Protein AF-F0I8R9-F1 (afdb_monomer)

Solvent-accessible surface area (backbone atoms only — not comparable to full-atom values): 4680 Å² total; per-residue (Å²): 131,88,75,78,66,87,41,57,63,31,94,87,23,94,50,39,46,74,42,73,44,74,94,61,56,43,71,41,94,91,62,33,39,34,44,37,34,32,36,61,85,32,89,62,24,34,40,37,34,29,41,28,67,37,91,88,79,69,46,79,44,74,77,47,72,51,63,31,71,62,33,44,25,73,74,71,70,56,131

Foldseek 3Di:
DDDDDPCACHPPDLFNDKDWPPVPWDADPVFFTWIWMDTPVDPQWIKIWGWHQDPPPRDIDTPDMDTHPVNCCSVPVDD

Organism: NCBI:txid888810

Structure (mmCIF, N/CA/C/O backbone):
data_AF-F0I8R9-F1
#
_entry.id   AF-F0I8R9-F1
#
loop_
_atom_site.group_PDB
_atom_site.id
_atom_site.type_symbol
_atom_site.label_atom_id
_atom_site.label_alt_id
_atom_site.label_comp_id
_atom_site.label_asym_id
_atom_site.label_entity_id
_atom_site.label_seq_id
_atom_site.pdbx_PDB_ins_code
_atom_site.Cartn_x
_atom_site.Cartn_y
_atom_site.Cartn_z
_atom_site.occupancy
_atom_site.B_iso_or_equiv
_atom_site.auth_seq_id
_atom_site.auth_comp_id
_atom_site.auth_asym_id
_atom_site.auth_atom_id
_atom_site.pdbx_PDB_model_num
ATOM 1 N N . MET A 1 1 ? 15.515 -7.895 13.617 1.00 48.25 1 MET A N 1
ATOM 2 C CA . MET A 1 1 ? 14.455 -8.210 12.636 1.00 48.25 1 MET A CA 1
ATOM 3 C C . MET A 1 1 ? 13.208 -7.458 13.082 1.00 48.25 1 MET A C 1
ATOM 5 O O . MET A 1 1 ? 12.955 -7.456 14.280 1.00 48.25 1 MET A O 1
ATOM 9 N N . ARG A 1 2 ? 12.505 -6.736 12.201 1.00 69.06 2 ARG A N 1
ATOM 10 C CA . ARG A 1 2 ? 11.190 -6.174 12.557 1.00 69.06 2 ARG A CA 1
ATOM 11 C C . ARG A 1 2 ? 10.194 -7.329 12.522 1.00 69.06 2 ARG A C 1
ATOM 13 O O . ARG A 1 2 ? 10.022 -7.928 11.467 1.00 69.06 2 ARG A O 1
ATOM 20 N N . GLU A 1 3 ? 9.620 -7.673 13.666 1.00 77.56 3 GLU A N 1
ATOM 21 C CA . GLU A 1 3 ? 8.536 -8.653 13.726 1.00 77.56 3 GLU A CA 1
ATOM 22 C C . GLU A 1 3 ? 7.271 -8.039 13.122 1.00 77.56 3 GLU A C 1
ATOM 24 O O . GLU A 1 3 ? 6.998 -6.849 13.308 1.00 77.56 3 GLU A O 1
ATOM 29 N N . LEU A 1 4 ? 6.525 -8.842 12.363 1.00 79.88 4 LEU A N 1
ATOM 30 C CA . LEU A 1 4 ? 5.194 -8.456 11.909 1.00 79.88 4 LEU A CA 1
ATOM 31 C C . LEU A 1 4 ? 4.301 -8.306 13.140 1.00 79.88 4 LEU A C 1
ATOM 33 O O . LEU A 1 4 ? 4.270 -9.198 13.986 1.00 79.88 4 LEU A O 1
ATOM 37 N N . ASP A 1 5 ? 3.584 -7.185 13.237 1.00 86.56 5 ASP A N 1
ATOM 38 C CA . ASP A 1 5 ? 2.602 -6.986 14.303 1.00 86.56 5 ASP A CA 1
ATOM 39 C C . ASP A 1 5 ? 1.549 -8.107 14.214 1.00 86.56 5 ASP A C 1
ATOM 41 O O . ASP A 1 5 ? 0.837 -8.181 13.208 1.00 86.56 5 ASP A O 1
ATOM 45 N N . PRO A 1 6 ? 1.420 -8.987 15.227 1.00 91.88 6 PRO A N 1
ATOM 46 C CA . PRO A 1 6 ? 0.494 -10.118 15.178 1.00 91.88 6 PRO A CA 1
ATOM 47 C C . PRO A 1 6 ? -0.978 -9.687 15.150 1.00 91.88 6 PRO A C 1
ATOM 49 O O . PRO A 1 6 ? -1.850 -10.515 14.901 1.00 91.88 6 PRO A O 1
ATOM 52 N N . LYS A 1 7 ? -1.267 -8.407 15.416 1.00 94.50 7 LYS A N 1
ATOM 53 C CA . LYS A 1 7 ? -2.610 -7.823 15.329 1.00 94.50 7 LYS A CA 1
ATOM 54 C C . LYS A 1 7 ? -2.880 -7.173 13.972 1.00 94.50 7 LYS A C 1
ATOM 56 O O . LYS A 1 7 ? -3.924 -6.550 13.791 1.00 94.50 7 LYS A O 1
ATOM 61 N N . VAL A 1 8 ? -1.956 -7.263 13.012 1.00 92.94 8 VAL A N 1
ATOM 62 C CA . VAL A 1 8 ? -2.202 -6.751 11.661 1.00 92.94 8 VAL A CA 1
ATOM 63 C C . VAL A 1 8 ? -3.370 -7.506 11.028 1.00 92.94 8 VAL A C 1
ATOM 65 O O . VAL A 1 8 ? -3.493 -8.720 11.167 1.00 92.94 8 VAL A O 1
ATOM 68 N N . LEU A 1 9 ? -4.237 -6.776 10.330 1.00 94.00 9 LEU A N 1
ATOM 69 C CA . LEU A 1 9 ? -5.455 -7.304 9.711 1.00 94.00 9 LEU A CA 1
ATOM 70 C C . LEU A 1 9 ? -6.458 -7.904 10.712 1.00 94.00 9 LEU A C 1
ATOM 72 O O . LEU A 1 9 ? -7.287 -8.737 10.347 1.00 94.00 9 LEU A O 1
ATOM 76 N N . THR A 1 10 ? -6.420 -7.447 11.968 1.00 95.75 10 THR A N 1
ATOM 77 C CA . THR A 1 10 ? -7.454 -7.714 12.977 1.00 95.75 10 THR A CA 1
ATOM 78 C C . THR A 1 10 ? -8.130 -6.418 13.425 1.00 95.75 10 THR A C 1
ATOM 80 O O . THR A 1 10 ? -7.691 -5.314 13.095 1.00 95.75 10 THR A O 1
ATOM 83 N N . ALA A 1 11 ? -9.221 -6.523 14.189 1.00 94.94 11 ALA A N 1
ATOM 84 C CA . ALA A 1 11 ? -9.941 -5.354 14.696 1.00 94.94 11 ALA A CA 1
ATOM 85 C C . ALA A 1 11 ? -9.111 -4.524 15.698 1.00 94.94 11 ALA A C 1
ATOM 87 O O . ALA A 1 11 ? -9.304 -3.307 15.803 1.00 94.94 11 ALA A O 1
ATOM 88 N N . GLU A 1 12 ? -8.191 -5.179 16.412 1.00 95.00 12 GLU A N 1
ATOM 89 C CA . GLU A 1 12 ? -7.293 -4.599 17.413 1.00 95.00 12 GLU A CA 1
ATOM 90 C C . GLU A 1 12 ? -6.048 -3.939 16.801 1.00 95.00 12 GLU A C 1
ATOM 92 O O . GLU A 1 12 ? -5.367 -3.173 17.487 1.00 95.00 12 GLU A O 1
ATOM 97 N N . GLY A 1 13 ? -5.733 -4.238 15.539 1.00 93.88 13 GLY A N 1
ATOM 98 C CA . GLY A 1 13 ? -4.592 -3.679 14.824 1.00 93.88 13 GLY A CA 1
ATOM 99 C C . GLY A 1 13 ? -4.774 -2.221 14.409 1.00 93.88 13 GLY A C 1
ATOM 100 O O . GLY A 1 13 ? -5.889 -1.724 14.218 1.00 93.88 13 GLY A O 1
ATOM 101 N N . LYS A 1 14 ? -3.648 -1.528 14.191 1.00 93.75 14 LYS A N 1
ATOM 102 C CA . LYS A 1 14 ? -3.647 -0.213 13.524 1.00 93.75 14 LYS A CA 1
ATOM 103 C C . LYS A 1 14 ? -4.074 -0.331 12.058 1.00 93.75 14 LYS A C 1
ATOM 105 O O . LYS A 1 14 ? -4.855 0.486 11.578 1.00 93.75 14 LYS A O 1
ATOM 110 N N . ILE A 1 15 ? -3.575 -1.357 11.366 1.00 95.50 15 ILE A N 1
ATOM 111 C CA . ILE A 1 15 ? -3.996 -1.751 10.018 1.00 95.50 15 ILE A CA 1
ATOM 112 C C . ILE A 1 15 ? -4.943 -2.943 10.164 1.00 95.50 15 ILE A C 1
ATOM 114 O O . ILE A 1 15 ? -4.544 -3.985 10.676 1.00 95.50 15 ILE A O 1
ATOM 118 N N . LYS A 1 16 ? -6.183 -2.776 9.716 1.00 96.31 16 LYS A N 1
ATOM 119 C CA . LYS A 1 16 ? -7.310 -3.705 9.871 1.00 96.31 16 LYS A CA 1
ATOM 120 C C . LYS A 1 16 ? -7.740 -4.293 8.533 1.00 96.31 16 LYS A C 1
ATOM 122 O O . LYS A 1 16 ? -8.032 -5.478 8.447 1.00 96.31 16 LYS A O 1
ATOM 127 N N . THR A 1 17 ? -7.771 -3.467 7.489 1.00 97.12 17 THR A N 1
ATOM 128 C CA . THR A 1 17 ? -8.121 -3.876 6.123 1.00 97.12 17 THR A CA 1
ATOM 129 C C . THR A 1 17 ? -7.240 -3.157 5.109 1.00 97.12 17 THR A C 1
ATOM 131 O O . THR A 1 17 ? -6.641 -2.123 5.410 1.00 97.12 17 THR A O 1
ATOM 134 N N . TYR A 1 18 ? -7.169 -3.700 3.898 1.00 96.62 18 TYR A N 1
ATOM 135 C CA . TYR A 1 18 ? -6.590 -3.032 2.738 1.00 96.62 18 TYR A CA 1
ATOM 136 C C . TYR A 1 18 ? -7.421 -3.354 1.493 1.00 96.62 18 TYR A C 1
ATOM 138 O O . TYR A 1 18 ? -8.089 -4.390 1.433 1.00 96.62 18 TYR A O 1
ATOM 146 N N . LYS A 1 19 ? -7.364 -2.475 0.495 1.00 96.88 19 LYS A N 1
ATOM 147 C CA . LYS A 1 19 ? -7.938 -2.684 -0.838 1.00 96.88 19 LYS A CA 1
ATOM 148 C C . LYS A 1 19 ? -6.945 -2.241 -1.896 1.00 96.88 19 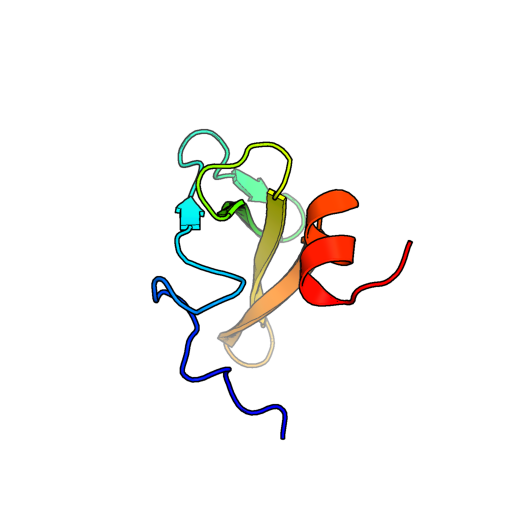LYS A C 1
ATOM 150 O O . LYS A 1 19 ? -6.377 -1.164 -1.767 1.00 96.88 19 LYS A O 1
ATOM 155 N N . ILE A 1 20 ? -6.769 -3.062 -2.927 1.00 96.19 20 ILE A N 1
ATOM 156 C CA . ILE A 1 20 ? -6.017 -2.688 -4.127 1.00 96.19 20 ILE A CA 1
ATOM 157 C C . ILE A 1 20 ? -6.959 -1.914 -5.048 1.00 96.19 20 ILE A C 1
ATOM 159 O O . ILE A 1 20 ? -8.036 -2.404 -5.402 1.00 96.19 20 ILE A O 1
ATOM 163 N N . GLU A 1 21 ? -6.547 -0.719 -5.457 1.00 95.38 21 GLU A N 1
ATOM 164 C CA . GLU A 1 21 ? -7.260 0.086 -6.447 1.00 95.38 21 GLU A CA 1
ATOM 165 C C . GLU A 1 21 ? -6.962 -0.462 -7.850 1.00 95.38 21 GLU A C 1
ATOM 167 O O . GLU A 1 21 ? -6.076 0.014 -8.555 1.00 95.38 21 GLU A O 1
ATOM 172 N N . ASN A 1 22 ? -7.700 -1.499 -8.262 1.00 92.94 22 ASN A N 1
ATOM 173 C CA . ASN A 1 22 ? -7.470 -2.215 -9.528 1.00 92.94 22 ASN A CA 1
ATOM 174 C C . ASN A 1 22 ? -7.518 -1.316 -10.777 1.00 92.94 22 ASN A C 1
ATOM 176 O O . ASN A 1 22 ? -6.905 -1.625 -11.791 1.00 92.94 22 ASN A O 1
ATOM 180 N N . ASN A 1 23 ? -8.255 -0.207 -10.714 1.00 93.25 23 ASN A N 1
ATOM 181 C CA . ASN A 1 23 ? -8.344 0.800 -11.773 1.00 93.25 23 ASN A CA 1
ATOM 182 C C . ASN A 1 23 ? -7.095 1.691 -11.889 1.00 93.25 23 ASN A C 1
ATOM 184 O O . ASN A 1 23 ? -7.013 2.472 -12.833 1.00 93.25 23 ASN A O 1
ATOM 188 N N . LYS A 1 24 ? -6.174 1.616 -10.926 1.00 90.50 24 LYS A N 1
ATOM 189 C CA . LYS A 1 24 ? -4.907 2.353 -10.903 1.00 90.50 24 LYS A CA 1
ATOM 190 C C . LYS A 1 24 ? -3.685 1.442 -11.052 1.00 90.50 24 LYS A C 1
ATOM 192 O O . LYS A 1 24 ? -2.569 1.926 -10.919 1.00 90.50 24 LYS A O 1
ATOM 197 N N . LEU A 1 25 ? -3.884 0.143 -11.285 1.00 92.44 25 LEU A N 1
ATOM 198 C CA . LEU A 1 25 ? -2.781 -0.763 -11.593 1.00 92.44 25 LEU A CA 1
ATOM 199 C C . LEU A 1 25 ? -2.204 -0.388 -12.955 1.00 92.44 25 LEU A C 1
ATOM 201 O O . LEU A 1 25 ? -2.924 -0.430 -13.955 1.00 92.44 25 LEU A O 1
ATOM 205 N N . ASP A 1 26 ? -0.925 -0.034 -12.978 1.00 92.69 26 ASP A N 1
ATOM 206 C CA . ASP A 1 26 ? -0.242 0.394 -14.194 1.00 92.69 26 ASP A CA 1
ATOM 207 C C . ASP A 1 26 ? 1.194 -0.127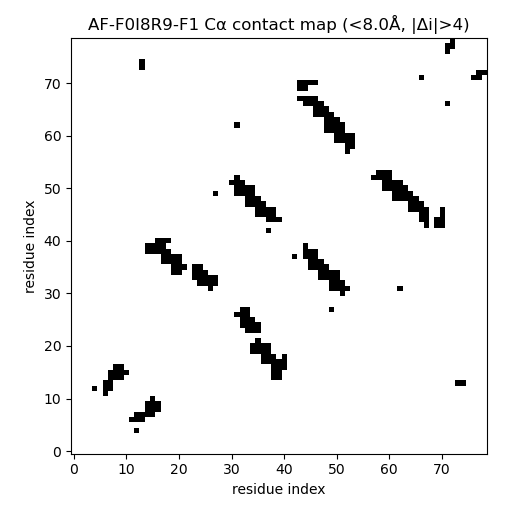 -14.229 1.00 92.69 26 ASP A C 1
ATOM 209 O O . ASP A 1 26 ? 1.831 -0.315 -13.192 1.00 92.69 26 ASP A O 1
ATOM 213 N N . PHE A 1 27 ? 1.710 -0.386 -15.426 1.00 91.44 27 PHE A N 1
ATOM 214 C CA . PHE A 1 27 ? 3.111 -0.753 -15.587 1.00 91.44 27 PHE A CA 1
ATOM 215 C C . PHE A 1 27 ? 3.952 0.514 -15.643 1.00 91.44 27 PHE A C 1
ATOM 217 O O . PHE A 1 27 ? 3.813 1.328 -16.558 1.00 91.44 27 PHE A O 1
ATOM 224 N N . ASN A 1 28 ? 4.864 0.658 -14.687 1.00 86.56 28 ASN A N 1
ATOM 225 C CA . ASN A 1 28 ? 5.755 1.800 -14.643 1.00 86.56 28 ASN A CA 1
ATOM 226 C C . ASN A 1 28 ? 6.684 1.760 -15.872 1.00 86.56 28 ASN A C 1
ATOM 228 O O . ASN A 1 28 ? 7.348 0.742 -16.096 1.00 86.56 28 ASN A O 1
ATOM 232 N N . PRO A 1 29 ? 6.794 2.841 -16.668 1.00 85.62 29 PRO A N 1
ATOM 233 C CA . PRO A 1 29 ? 7.699 2.888 -17.818 1.00 85.62 29 PRO A CA 1
ATOM 234 C C . PRO A 1 29 ? 9.175 2.639 -17.470 1.00 85.62 29 PRO A C 1
ATOM 236 O O . PRO A 1 29 ? 9.946 2.238 -18.339 1.00 85.62 29 PRO A O 1
ATOM 239 N N . MET A 1 30 ? 9.574 2.870 -16.213 1.00 83.50 30 MET A N 1
ATOM 240 C CA . MET A 1 30 ? 10.914 2.563 -15.695 1.00 83.50 30 MET A CA 1
ATOM 241 C C . MET A 1 30 ? 11.077 1.096 -15.257 1.00 83.50 30 MET A C 1
ATOM 243 O O . MET A 1 30 ? 12.175 0.695 -14.876 1.00 83.50 30 MET A O 1
ATOM 247 N N . GLY A 1 31 ? 10.018 0.291 -15.364 1.00 85.62 31 GLY A N 1
ATOM 248 C CA . GLY A 1 31 ? 9.965 -1.114 -14.981 1.00 85.62 31 GLY A CA 1
ATOM 249 C C . GLY A 1 31 ? 9.141 -1.347 -13.715 1.00 85.62 31 GLY A C 1
ATOM 250 O O . GLY A 1 31 ? 9.151 -0.540 -12.790 1.00 85.62 31 GLY A O 1
ATOM 251 N N . GLY A 1 32 ? 8.447 -2.485 -13.675 1.00 92.81 32 GLY A N 1
ATOM 252 C CA . GLY A 1 32 ? 7.605 -2.881 -12.548 1.00 92.81 32 GLY A CA 1
ATOM 253 C C . GLY A 1 32 ? 6.125 -2.526 -12.706 1.00 92.81 32 GLY A C 1
ATOM 254 O O . GLY A 1 32 ? 5.692 -1.964 -13.710 1.00 92.81 32 GLY A O 1
ATOM 255 N N . LEU A 1 33 ? 5.345 -2.920 -11.706 1.00 95.31 33 LEU A N 1
ATOM 256 C CA . LEU A 1 33 ? 3.912 -2.702 -11.568 1.00 95.31 33 LEU A CA 1
ATOM 257 C C . LEU A 1 33 ? 3.681 -1.725 -10.415 1.00 95.31 33 LEU A C 1
ATOM 259 O O . LEU A 1 33 ? 4.032 -2.027 -9.271 1.00 95.31 33 LEU A O 1
ATOM 263 N N . ASP A 1 34 ? 3.066 -0.589 -10.712 1.00 95.44 34 ASP A N 1
ATOM 264 C CA . ASP A 1 34 ? 2.5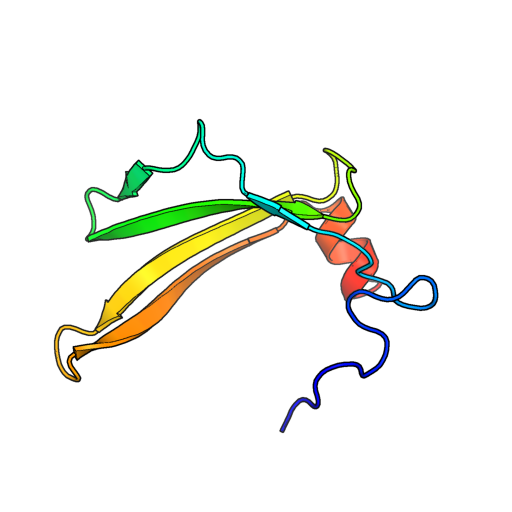99 0.354 -9.709 1.00 95.44 34 ASP A CA 1
ATOM 265 C C . ASP A 1 34 ? 1.290 -0.163 -9.098 1.00 95.44 34 ASP A C 1
ATOM 267 O O . ASP A 1 34 ? 0.322 -0.503 -9.788 1.00 95.44 34 ASP A O 1
ATOM 271 N N . ILE A 1 35 ? 1.275 -0.252 -7.770 1.00 95.50 35 ILE A N 1
ATOM 272 C CA . ILE A 1 35 ? 0.165 -0.752 -6.965 1.00 95.50 35 ILE A CA 1
ATOM 273 C C . ILE A 1 35 ? -0.260 0.351 -6.004 1.00 95.50 35 ILE A C 1
ATOM 275 O O . ILE A 1 35 ? 0.550 0.864 -5.236 1.00 95.50 35 ILE A O 1
ATOM 279 N N . TYR A 1 36 ? -1.555 0.658 -6.003 1.00 96.25 36 TYR A N 1
ATOM 280 C CA . TYR A 1 36 ? -2.166 1.611 -5.083 1.00 96.25 36 TYR A CA 1
ATOM 281 C C . TYR A 1 36 ? -3.075 0.883 -4.097 1.00 96.25 36 TYR A C 1
ATOM 283 O O . TYR A 1 36 ? -3.946 0.102 -4.489 1.00 96.25 36 TYR A O 1
ATOM 291 N N . LEU A 1 37 ? -2.880 1.158 -2.811 1.00 96.56 37 LEU A N 1
ATOM 292 C CA . LEU A 1 37 ? -3.591 0.546 -1.700 1.00 96.56 37 LEU A CA 1
ATOM 293 C C . LEU A 1 37 ? -4.340 1.608 -0.892 1.00 96.56 37 LEU A C 1
ATOM 295 O O . LEU A 1 37 ? -3.766 2.621 -0.496 1.00 96.56 37 LEU A O 1
ATOM 299 N N . ILE A 1 38 ? -5.605 1.330 -0.576 1.00 97.69 38 ILE A N 1
ATOM 300 C CA . ILE A 1 38 ? -6.377 2.059 0.436 1.00 97.69 38 ILE A CA 1
ATOM 301 C C . ILE A 1 38 ? -6.409 1.221 1.708 1.00 97.69 38 ILE A C 1
ATOM 303 O O . ILE A 1 38 ? -6.860 0.074 1.695 1.00 97.69 38 ILE A O 1
ATOM 307 N N . ILE A 1 39 ? -5.963 1.800 2.817 1.00 97.56 39 ILE A N 1
ATOM 308 C CA . ILE A 1 39 ? -5.872 1.133 4.115 1.00 97.56 39 ILE A CA 1
ATOM 309 C C . ILE A 1 39 ? -7.077 1.499 4.987 1.00 97.56 39 ILE A C 1
ATOM 311 O O . ILE A 1 39 ? -7.516 2.648 5.029 1.00 97.56 39 ILE A O 1
ATOM 315 N N . ASN A 1 40 ? -7.614 0.521 5.720 1.00 97.06 40 ASN A N 1
ATOM 316 C CA . ASN A 1 40 ? -8.760 0.680 6.626 1.00 97.06 40 ASN A CA 1
ATOM 317 C C . ASN A 1 40 ? -10.002 1.303 5.969 1.00 97.06 40 ASN A C 1
ATOM 319 O O . ASN A 1 40 ? -10.766 1.994 6.644 1.00 97.06 40 ASN A O 1
ATOM 323 N N . ASP A 1 41 ? -10.176 1.118 4.657 1.00 96.81 41 ASP A N 1
ATOM 324 C CA . ASP A 1 41 ? -11.233 1.763 3.864 1.00 96.81 41 ASP A CA 1
ATOM 325 C C . ASP A 1 41 ? -11.259 3.300 3.966 1.00 96.81 41 ASP A C 1
ATOM 327 O O . ASP A 1 41 ? -12.275 3.943 3.692 1.00 96.81 41 ASP A O 1
ATOM 331 N N . ASN A 1 42 ? -10.133 3.910 4.339 1.00 97.19 42 ASN A N 1
ATOM 332 C CA . ASN A 1 42 ? -10.002 5.347 4.501 1.00 97.19 42 ASN A CA 1
ATOM 333 C C . ASN A 1 42 ? -9.151 5.922 3.368 1.00 97.19 42 ASN A C 1
ATOM 335 O O . ASN A 1 42 ? -7.952 5.685 3.311 1.00 97.19 42 ASN A O 1
ATOM 339 N N 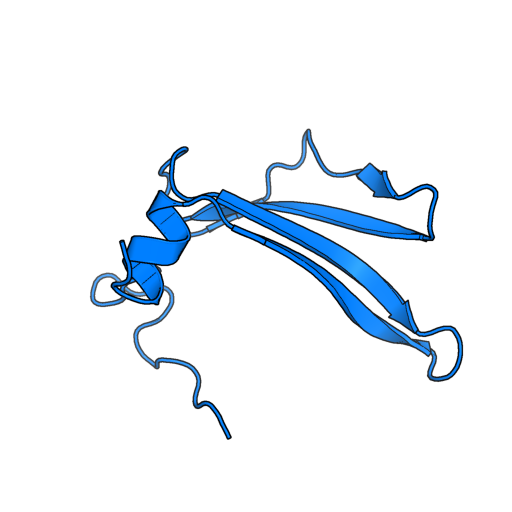. LYS A 1 43 ? -9.753 6.759 2.516 1.00 94.50 43 LYS A N 1
ATOM 340 C CA . LYS A 1 43 ? -9.062 7.430 1.398 1.00 94.50 43 LYS A CA 1
ATOM 341 C C . LYS A 1 43 ? -7.939 8.383 1.818 1.00 94.50 43 LYS A C 1
ATOM 343 O O . LYS A 1 43 ? -7.198 8.848 0.972 1.00 94.50 43 LYS A O 1
ATOM 348 N N . LYS A 1 44 ? -7.822 8.719 3.104 1.00 96.81 44 LYS A N 1
ATOM 349 C CA . LYS A 1 44 ? -6.660 9.452 3.625 1.00 96.81 44 LYS A CA 1
ATOM 350 C C . LYS A 1 44 ? -5.503 8.535 3.987 1.00 96.81 44 LYS A C 1
ATOM 352 O O . LYS A 1 44 ? -4.425 9.031 4.281 1.00 96.81 44 LYS A O 1
ATOM 357 N N . PHE A 1 45 ? -5.722 7.224 4.034 1.00 97.44 45 PHE A N 1
ATOM 358 C CA . PHE A 1 45 ? -4.700 6.238 4.338 1.00 97.44 45 PHE A CA 1
ATOM 359 C C . PHE A 1 45 ? -4.308 5.499 3.061 1.00 97.44 45 PHE A C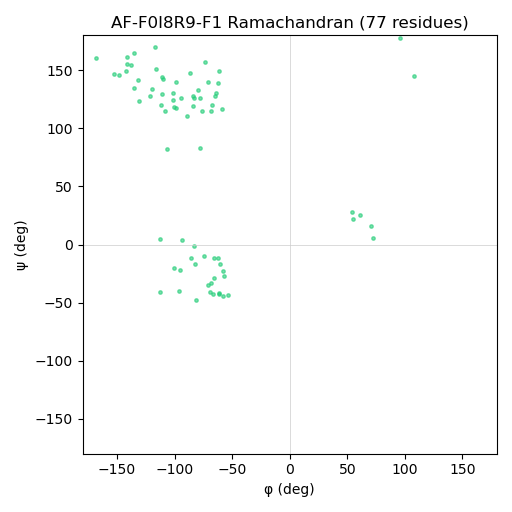 1
ATOM 361 O O . PHE A 1 45 ? -4.821 4.418 2.774 1.00 97.44 45 PHE A O 1
ATOM 368 N N . GLU A 1 46 ? -3.424 6.119 2.285 1.00 96.69 46 GLU A N 1
ATOM 369 C CA . GLU A 1 46 ? -2.981 5.607 0.991 1.00 96.69 46 GLU A CA 1
ATOM 370 C C . GLU A 1 46 ? -1.521 5.143 1.074 1.00 96.69 46 GLU A C 1
ATOM 372 O O . GLU A 1 46 ? -0.692 5.756 1.755 1.00 96.69 46 GLU A O 1
ATOM 377 N N . LEU A 1 47 ? -1.232 4.044 0.381 1.00 96.00 47 LEU A N 1
ATOM 378 C CA . LEU A 1 47 ? 0.105 3.504 0.146 1.00 96.00 47 LEU A CA 1
ATOM 379 C C . LEU A 1 47 ? 0.219 3.210 -1.349 1.00 96.00 47 LEU A C 1
ATOM 381 O O . LEU A 1 47 ? -0.587 2.455 -1.891 1.00 96.00 47 LEU A O 1
ATOM 385 N N . ASP A 1 48 ? 1.210 3.794 -2.001 1.00 95.25 48 ASP A N 1
ATOM 386 C CA . ASP A 1 48 ? 1.590 3.466 -3.370 1.00 95.25 48 ASP A CA 1
ATOM 387 C C . ASP A 1 48 ? 2.949 2.774 -3.362 1.00 95.25 48 ASP A C 1
ATOM 389 O O . ASP A 1 48 ? 3.802 3.064 -2.524 1.00 95.25 48 ASP A O 1
ATOM 393 N N . MET A 1 49 ? 3.141 1.806 -4.249 1.00 95.25 49 MET A N 1
ATOM 394 C CA . MET A 1 49 ? 4.413 1.108 -4.365 1.00 95.25 49 MET A CA 1
ATOM 395 C C . MET A 1 49 ? 4.638 0.565 -5.766 1.00 95.25 49 MET A C 1
ATOM 397 O O . MET A 1 49 ? 3.699 0.102 -6.408 1.00 95.25 49 MET A O 1
ATOM 401 N N . THR A 1 50 ? 5.895 0.535 -6.190 1.00 95.56 50 THR A N 1
ATOM 402 C CA . THR A 1 50 ? 6.311 -0.144 -7.419 1.00 95.56 50 THR A CA 1
ATOM 403 C C . THR A 1 50 ? 6.888 -1.507 -7.058 1.00 95.56 50 THR A C 1
ATOM 405 O O . THR A 1 50 ? 7.893 -1.597 -6.348 1.00 95.56 50 THR A O 1
ATOM 408 N N . PHE A 1 51 ? 6.258 -2.576 -7.538 1.00 94.06 51 PHE A N 1
ATOM 409 C CA . PHE A 1 5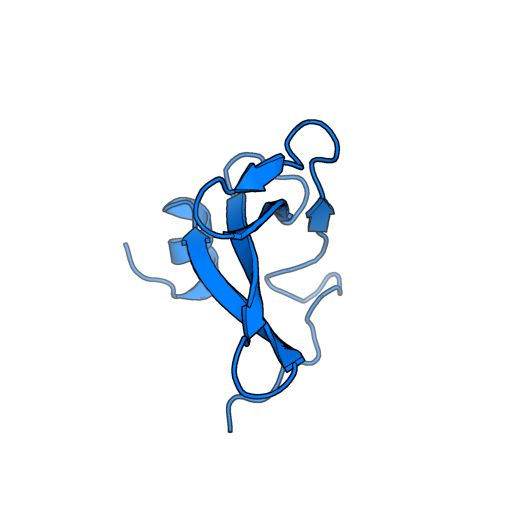1 ? 6.777 -3.942 -7.461 1.00 94.06 51 PHE A CA 1
ATOM 410 C C . PHE A 1 51 ? 7.516 -4.279 -8.754 1.00 94.06 51 PHE A C 1
ATOM 412 O O . PHE A 1 51 ? 6.946 -4.163 -9.835 1.00 94.06 51 PHE A O 1
ATOM 419 N N . GLN A 1 52 ? 8.763 -4.726 -8.673 1.00 94.06 52 GLN A N 1
ATOM 420 C CA . GLN A 1 52 ? 9.587 -5.004 -9.850 1.00 94.06 52 GLN A CA 1
ATOM 421 C C . GLN A 1 52 ? 10.380 -6.298 -9.684 1.00 94.06 52 GLN A C 1
ATOM 423 O O . GLN A 1 52 ? 10.655 -6.725 -8.568 1.00 94.06 52 GLN A O 1
ATOM 428 N N . GLU A 1 53 ? 10.742 -6.928 -10.798 1.00 92.06 53 GLU A N 1
ATOM 429 C CA . GLU A 1 53 ? 11.676 -8.051 -10.799 1.00 92.06 53 GLU A CA 1
ATOM 430 C C . GLU A 1 53 ? 13.110 -7.516 -10.801 1.00 92.06 53 GLU A C 1
ATOM 432 O O . GLU A 1 53 ? 13.488 -6.686 -11.634 1.00 92.06 53 GLU A O 1
ATOM 437 N N . ASN A 1 54 ? 13.923 -7.990 -9.865 1.00 90.94 54 ASN A N 1
ATOM 438 C CA . ASN A 1 54 ? 15.334 -7.676 -9.809 1.00 90.94 54 ASN A CA 1
ATOM 439 C C . ASN A 1 54 ? 16.047 -8.333 -10.998 1.00 90.94 54 ASN A C 1
ATOM 441 O O . ASN A 1 54 ? 16.158 -9.552 -11.078 1.00 90.94 54 ASN A O 1
ATOM 445 N N . SER A 1 55 ? 16.592 -7.521 -11.903 1.00 89.19 55 SER A N 1
ATOM 446 C CA . SER A 1 55 ? 17.243 -8.006 -13.134 1.00 89.19 55 SER A CA 1
ATOM 447 C C . SER A 1 55 ? 18.458 -8.925 -12.923 1.00 89.19 55 SER A C 1
ATOM 449 O O . SER A 1 55 ? 18.881 -9.596 -13.862 1.00 89.19 55 SER A O 1
ATOM 451 N N . THR A 1 56 ? 19.042 -8.949 -11.720 1.00 92.88 56 THR A N 1
ATOM 452 C CA . THR A 1 56 ? 20.215 -9.777 -11.397 1.00 92.88 56 THR A CA 1
ATOM 453 C C . THR A 1 56 ? 19.821 -11.097 -10.740 1.00 92.88 56 THR A C 1
ATOM 455 O O . THR A 1 56 ? 20.433 -12.123 -11.035 1.00 92.88 56 THR A O 1
ATOM 458 N N . THR A 1 57 ? 18.829 -11.087 -9.846 1.00 95.25 57 THR A N 1
ATOM 459 C CA . THR A 1 57 ? 18.423 -12.280 -9.080 1.00 95.25 57 THR A CA 1
ATOM 460 C C . THR A 1 57 ? 17.170 -12.963 -9.630 1.00 95.25 57 THR A C 1
ATOM 462 O O . THR A 1 57 ? 16.954 -14.137 -9.339 1.00 95.25 57 THR A O 1
ATOM 465 N N . GLY A 1 58 ? 16.356 -12.256 -10.419 1.00 92.06 58 GLY A N 1
ATOM 466 C CA . GLY A 1 58 ? 15.023 -12.690 -10.851 1.00 92.06 58 GLY A CA 1
ATOM 467 C C . GLY A 1 58 ? 13.970 -12.657 -9.735 1.00 92.06 58 GLY A C 1
ATOM 468 O O . GLY A 1 58 ? 12.853 -13.133 -9.919 1.00 92.06 58 GLY A O 1
ATOM 469 N N . GLU A 1 59 ? 14.310 -12.140 -8.551 1.00 95.31 59 GLU A N 1
ATOM 470 C CA . GLU A 1 59 ? 13.385 -12.061 -7.418 1.00 95.31 59 GLU A CA 1
ATOM 471 C C . GLU A 1 59 ? 12.546 -10.783 -7.478 1.00 95.31 59 GLU A C 1
ATOM 473 O O . GLU A 1 59 ? 13.020 -9.736 -7.912 1.00 95.31 59 GLU A O 1
ATOM 478 N N . TYR A 1 60 ? 11.304 -10.842 -7.000 1.00 91.88 60 TYR A N 1
ATOM 479 C CA . TYR A 1 60 ? 10.459 -9.654 -6.903 1.00 91.88 60 TYR A CA 1
ATOM 480 C C . TYR A 1 60 ? 10.803 -8.821 -5.669 1.00 91.88 60 TYR A C 1
ATOM 482 O O . TYR A 1 60 ? 10.869 -9.331 -4.550 1.00 91.88 60 TYR A O 1
ATOM 490 N N . GLU A 1 61 ? 10.941 -7.517 -5.870 1.00 93.00 61 GLU A N 1
ATOM 491 C CA . GLU A 1 61 ? 11.270 -6.539 -4.842 1.00 93.00 61 GLU A CA 1
ATOM 492 C C . GLU A 1 61 ? 10.383 -5.292 -4.948 1.00 93.00 61 GLU A C 1
ATOM 494 O O . GLU A 1 61 ? 9.715 -5.042 -5.954 1.00 93.00 61 GLU A O 1
ATOM 499 N N . VAL A 1 62 ? 10.391 -4.491 -3.884 1.00 92.62 62 VAL A N 1
ATOM 500 C CA . VAL A 1 62 ? 9.764 -3.167 -3.876 1.00 92.62 62 VAL A CA 1
ATOM 501 C C . VAL A 1 62 ? 10.802 -2.155 -4.346 1.00 92.62 62 VAL A C 1
ATOM 503 O O . VAL A 1 62 ? 11.761 -1.889 -3.623 1.00 92.62 62 VAL A O 1
ATOM 506 N N . GLY A 1 63 ? 10.610 -1.588 -5.538 1.00 89.88 63 GLY A N 1
ATOM 507 C CA . GLY A 1 63 ? 11.499 -0.563 -6.093 1.00 89.88 63 GLY A CA 1
ATOM 508 C C . GLY A 1 63 ? 11.370 0.779 -5.365 1.00 89.88 63 GLY A C 1
ATOM 509 O O . GLY A 1 63 ? 12.356 1.479 -5.140 1.00 89.88 63 GLY A O 1
ATOM 510 N N . GLY A 1 64 ? 10.158 1.115 -4.924 1.00 91.06 64 GLY A N 1
ATOM 511 C CA . GLY A 1 64 ? 9.864 2.320 -4.154 1.00 91.06 64 GLY A CA 1
ATOM 512 C C . GLY A 1 64 ? 8.459 2.277 -3.564 1.00 91.06 64 GLY A C 1
ATOM 513 O O . GLY A 1 64 ? 7.625 1.488 -4.009 1.00 91.06 64 GLY A O 1
ATOM 514 N N . TYR A 1 65 ? 8.210 3.098 -2.543 1.00 94.25 65 TYR A N 1
ATOM 515 C CA . TYR A 1 65 ? 6.874 3.278 -1.985 1.00 94.25 65 TYR A CA 1
ATOM 516 C C . TYR A 1 65 ? 6.663 4.693 -1.440 1.00 94.25 65 TYR A C 1
ATOM 518 O O . TYR A 1 65 ? 7.584 5.306 -0.888 1.00 94.25 65 TYR A O 1
ATOM 526 N N . GLY A 1 66 ? 5.435 5.182 -1.569 1.00 94.81 66 GLY A N 1
ATOM 527 C CA . GLY A 1 66 ? 4.925 6.414 -0.985 1.00 94.81 66 GLY A CA 1
ATOM 528 C C . GLY A 1 66 ? 3.809 6.123 0.018 1.00 94.81 66 GLY A C 1
ATOM 529 O O . GLY A 1 66 ? 3.110 5.118 -0.062 1.00 94.81 66 GLY A O 1
ATOM 530 N N . MET A 1 67 ? 3.659 6.987 1.019 1.00 95.38 67 MET A N 1
ATOM 531 C CA . MET A 1 67 ? 2.554 6.917 1.979 1.00 95.38 67 MET A CA 1
ATOM 532 C C . MET A 1 67 ? 1.942 8.299 2.128 1.00 95.38 67 MET A C 1
ATOM 534 O O . MET A 1 67 ? 2.672 9.293 2.193 1.00 95.38 67 MET A O 1
ATOM 538 N N . SER A 1 68 ? 0.618 8.365 2.246 1.00 96.44 68 SER A N 1
ATOM 539 C CA . SER A 1 68 ? -0.039 9.621 2.596 1.00 96.44 68 SER A CA 1
ATOM 540 C C . SER A 1 68 ? 0.426 10.112 3.979 1.00 96.44 68 SER A C 1
ATOM 542 O O . SER A 1 68 ? 0.732 9.291 4.856 1.00 96.44 68 SER A O 1
ATOM 544 N N . PRO A 1 69 ? 0.469 11.437 4.220 1.00 96.00 69 PRO A N 1
ATOM 545 C CA . PRO A 1 69 ? 0.873 11.989 5.513 1.00 96.00 69 PRO A CA 1
ATOM 546 C C . PRO A 1 69 ? 0.075 11.409 6.686 1.00 96.00 69 PRO A C 1
ATOM 548 O O . PRO A 1 69 ? 0.658 11.001 7.689 1.00 96.00 69 PRO A O 1
ATOM 551 N N . GLU A 1 70 ? -1.245 11.279 6.539 1.00 96.31 70 GLU A N 1
ATOM 552 C CA . GLU A 1 70 ? -2.110 10.735 7.585 1.00 96.31 70 GLU A CA 1
ATOM 553 C C . GLU A 1 70 ? -1.867 9.241 7.830 1.00 96.31 70 GLU A C 1
ATOM 555 O O . GLU A 1 70 ? -1.987 8.775 8.967 1.00 96.31 70 GLU A O 1
ATOM 560 N N . PHE 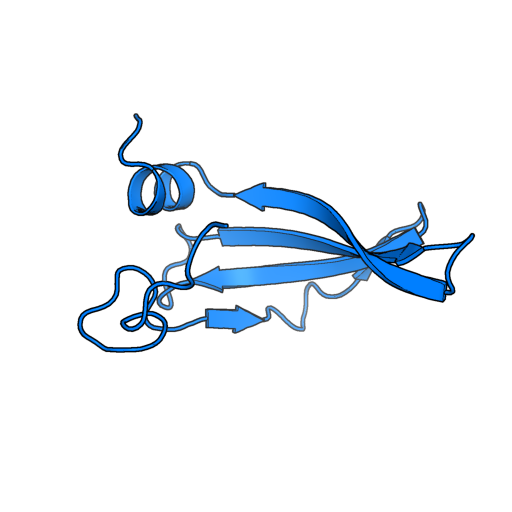A 1 71 ?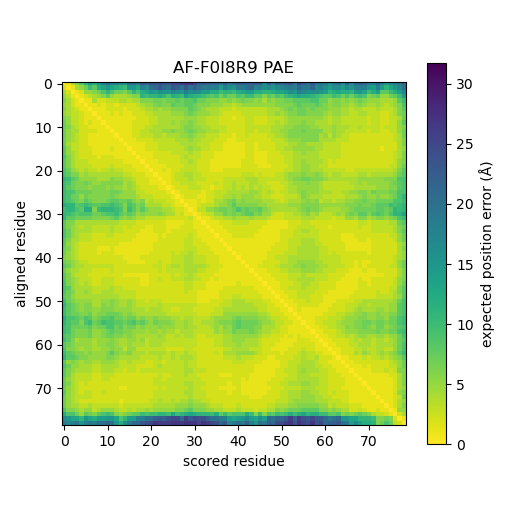 -1.506 8.473 6.794 1.00 95.94 71 PHE A N 1
ATOM 561 C CA . PHE A 1 71 ? -1.107 7.081 6.993 1.00 95.94 71 PHE A CA 1
ATOM 562 C C . PHE A 1 71 ? 0.237 6.993 7.714 1.00 95.94 71 PHE A C 1
ATOM 564 O O . PHE A 1 71 ? 0.404 6.184 8.629 1.00 95.94 71 PHE A O 1
ATOM 571 N N . ASN A 1 72 ? 1.184 7.858 7.351 1.00 94.69 72 ASN A N 1
ATOM 572 C CA . ASN A 1 72 ? 2.476 7.916 8.013 1.00 94.69 72 ASN A CA 1
ATOM 573 C C . ASN A 1 72 ? 2.329 8.281 9.503 1.00 94.69 72 ASN A C 1
ATOM 575 O O . ASN A 1 72 ? 2.942 7.618 10.341 1.00 94.69 72 ASN A O 1
ATOM 579 N N . GLU A 1 73 ? 1.457 9.236 9.849 1.00 94.69 73 GLU A N 1
ATOM 580 C CA . GLU A 1 73 ? 1.130 9.588 11.242 1.00 94.69 73 GLU A CA 1
ATOM 581 C C . GLU A 1 73 ? 0.501 8.398 11.992 1.00 94.69 73 GLU A C 1
ATOM 583 O O . GLU A 1 73 ? 0.906 8.094 13.114 1.00 94.69 73 GLU A O 1
ATOM 588 N N . LEU A 1 74 ? -0.420 7.644 11.376 1.00 92.88 74 LEU A N 1
ATOM 589 C CA . LEU A 1 74 ? -1.020 6.449 11.994 1.00 92.88 74 LEU A CA 1
ATOM 590 C C . LEU A 1 74 ? 0.039 5.400 12.387 1.00 92.88 74 LEU A C 1
ATOM 592 O O . LEU A 1 74 ? -0.013 4.802 13.474 1.00 92.88 74 LEU A O 1
ATOM 596 N N . ILE A 1 75 ? 0.995 5.151 11.489 1.00 91.19 75 ILE A N 1
ATOM 597 C CA . ILE A 1 75 ? 1.996 4.096 11.658 1.00 91.19 75 ILE A CA 1
ATOM 598 C C . ILE A 1 75 ? 3.145 4.551 12.558 1.00 91.19 75 ILE A C 1
ATOM 600 O O . ILE A 1 75 ? 3.495 3.825 13.494 1.00 91.19 75 ILE A O 1
ATOM 604 N N . ARG A 1 76 ? 3.699 5.742 12.312 1.00 88.75 76 ARG A N 1
ATOM 605 C CA . ARG A 1 76 ? 4.908 6.249 12.980 1.00 88.75 76 ARG A CA 1
ATOM 606 C C . ARG A 1 76 ? 4.622 7.139 14.186 1.00 88.75 76 ARG A C 1
ATOM 608 O O . ARG 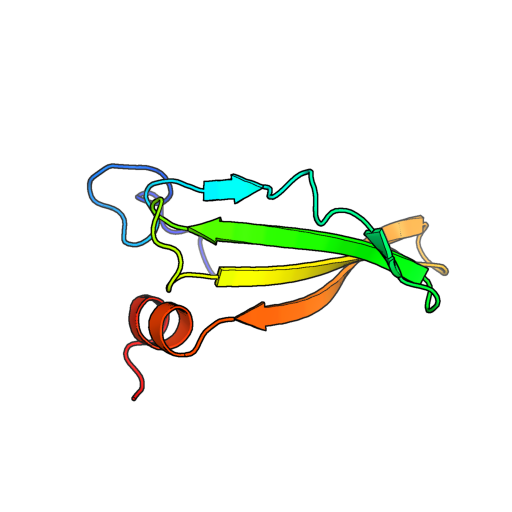A 1 76 ? 5.472 7.234 15.061 1.00 88.75 76 ARG A O 1
ATOM 615 N N . GLY A 1 77 ? 3.432 7.733 14.270 1.00 81.31 77 GLY A N 1
ATOM 616 C CA . GLY A 1 77 ? 3.081 8.693 15.321 1.00 81.31 77 GLY A CA 1
ATOM 617 C C . GLY A 1 77 ? 3.793 10.043 15.190 1.00 81.31 77 GLY A C 1
ATOM 618 O O . GLY A 1 77 ? 3.847 10.788 16.164 1.00 81.31 77 GLY A O 1
ATOM 619 N N . GLU A 1 78 ? 4.364 10.342 14.022 1.00 62.22 78 GLU A N 1
ATOM 620 C CA . GLU A 1 78 ? 5.108 11.573 13.743 1.00 62.22 78 GLU A CA 1
ATOM 621 C C . GLU A 1 78 ? 4.213 12.545 12.958 1.00 62.22 78 GLU A C 1
ATOM 623 O O . GLU A 1 78 ? 3.591 12.139 11.974 1.00 62.22 78 GLU A O 1
ATOM 628 N N . LYS A 1 79 ? 4.138 13.801 13.421 1.00 51.53 79 LYS A N 1
ATOM 629 C CA . LYS A 1 79 ? 3.485 14.928 12.735 1.00 51.53 79 LYS A CA 1
ATOM 630 C C . LYS A 1 79 ? 4.470 15.693 11.868 1.00 51.53 79 LYS A C 1
ATOM 632 O O . LYS A 1 79 ? 5.606 15.897 12.351 1.00 51.53 79 LYS A O 1
#

Secondary structure (DSSP, 8-state):
--PPPTTTTSTTSS---EEE-GGG-EE-TTSSEEEEEEETT-TTSEEEEEEEE-TTT--EEEEEEEE-HHHHHHHH---

InterPro domains:
  IPR010738 Protein of unknown function DUF1310 [PF07006] (2-72)

pLDDT: mean 91.43, std 8.94, range [48.25, 97.69]

Nearest PDB structures (foldseek):
  5kuy-assembly1_G  TM=5.267E-01  e=1.831E+00  synthetic construct
  2w9p-assembly9_I  TM=4.869E-01  e=6.769E+00  Solanum tuberosum
  5ikw-assembly1_A  TM=3.419E-01  e=2.063E+00  Homo sapiens
  8ite-assembly1_A  TM=3.893E-01  e=8.585E+00  African swine fever virus

Radius of gyration: 14.16 Å; Cα contacts (8 Å, |Δi|>4): 138; chains: 1; bounding box: 31×28×35 Å

Mean predicted aligned error: 4.29 Å

Sequence (79 aa):
MRELDPKVLTAEGKIKTYKIENNKLDFNPMGGLDIYLIINDNKKFELDMTFQENSTTGEYEVGGYGMSPEFNELIRGEK